Protein AF-A0A938GBJ4-F1 (afdb_monomer_lite)

Radius of gyration: 12.62 Å; chains: 1; bounding box: 27×40×30 Å

Sequence (82 aa):
MQNFQNLTELTDYVRKTLPQANAISHFKANDQANVIEFAWQSRNFVVKPTLEVMEMKGKSLFITGASMLMQTAFMKRNSNEK

Structure (mmCIF, N/CA/C/O backbone):
data_AF-A0A938GBJ4-F1
#
_entry.id   AF-A0A938GBJ4-F1
#
loop_
_atom_site.group_PDB
_atom_site.id
_atom_site.type_symbol
_atom_site.label_atom_id
_atom_site.label_alt_id
_atom_site.label_comp_id
_atom_site.label_asym_id
_atom_site.label_entity_id
_atom_site.label_seq_id
_atom_site.pdbx_PDB_ins_code
_atom_site.Cartn_x
_atom_site.Cartn_y
_atom_site.Cartn_z
_atom_site.occupancy
_atom_site.B_iso_or_equiv
_atom_site.auth_seq_id
_atom_site.auth_comp_id
_atom_site.auth_asym_id
_atom_site.auth_atom_id
_atom_site.pdbx_PDB_model_num
ATOM 1 N N . MET A 1 1 ? 18.313 -0.901 -4.989 1.00 50.84 1 MET A N 1
ATOM 2 C CA . MET A 1 1 ? 16.930 -0.739 -4.489 1.00 50.84 1 MET A CA 1
ATOM 3 C C . MET A 1 1 ? 16.154 0.022 -5.551 1.00 50.84 1 MET A C 1
ATOM 5 O O . MET A 1 1 ? 16.660 1.044 -5.996 1.00 50.84 1 MET A O 1
ATOM 9 N N . GLN A 1 2 ? 15.017 -0.496 -6.030 1.00 53.03 2 GLN A N 1
ATOM 10 C CA . GLN A 1 2 ? 14.133 0.287 -6.903 1.00 53.03 2 GLN A CA 1
ATOM 11 C C . GLN A 1 2 ? 13.571 1.448 -6.080 1.00 53.03 2 GLN A C 1
ATOM 13 O O . GLN A 1 2 ? 13.062 1.219 -4.988 1.00 53.03 2 GLN A O 1
ATOM 18 N N . ASN A 1 3 ? 13.712 2.669 -6.584 1.00 59.53 3 ASN A N 1
ATOM 19 C CA . ASN A 1 3 ? 13.123 3.860 -5.991 1.00 59.53 3 ASN A CA 1
ATOM 20 C C . ASN A 1 3 ? 12.187 4.443 -7.048 1.00 59.53 3 ASN A C 1
ATOM 22 O O . ASN A 1 3 ? 12.648 4.805 -8.132 1.00 59.53 3 ASN A O 1
ATOM 26 N N . PHE A 1 4 ? 10.885 4.430 -6.782 1.00 62.28 4 PHE A N 1
ATOM 27 C CA . PHE A 1 4 ? 9.893 4.914 -7.741 1.00 62.28 4 PHE A CA 1
ATOM 28 C C . PHE A 1 4 ? 9.941 6.440 -7.789 1.00 62.28 4 PHE A C 1
ATOM 30 O O . PHE A 1 4 ? 9.908 7.091 -6.746 1.00 62.28 4 PHE A O 1
ATOM 37 N N . GLN A 1 5 ? 10.051 7.017 -8.988 1.00 68.81 5 GLN A N 1
ATOM 38 C CA . GLN A 1 5 ? 10.160 8.472 -9.135 1.00 68.81 5 GLN A CA 1
ATOM 39 C C . GLN A 1 5 ? 8.800 9.169 -9.056 1.00 68.81 5 GLN A C 1
ATOM 41 O O . GLN A 1 5 ? 8.746 10.366 -8.782 1.00 68.81 5 GLN A O 1
ATOM 46 N N . ASN A 1 6 ? 7.702 8.434 -9.257 1.00 78.50 6 ASN A N 1
ATOM 47 C CA . ASN A 1 6 ? 6.351 8.957 -9.102 1.00 78.50 6 ASN A CA 1
ATOM 48 C C . ASN A 1 6 ? 5.392 7.920 -8.475 1.00 78.50 6 ASN A C 1
ATOM 50 O O . ASN A 1 6 ? 5.624 6.707 -8.509 1.00 78.50 6 ASN A O 1
ATOM 54 N N . LEU A 1 7 ? 4.291 8.408 -7.894 1.00 84.06 7 LEU A N 1
ATOM 55 C CA . LEU A 1 7 ? 3.283 7.571 -7.227 1.00 84.06 7 LEU A CA 1
ATOM 56 C C . LEU A 1 7 ? 2.447 6.726 -8.207 1.00 84.06 7 LEU A C 1
ATOM 58 O O . LEU A 1 7 ? 1.872 5.708 -7.811 1.00 84.06 7 LEU A O 1
ATOM 62 N N . THR A 1 8 ? 2.397 7.106 -9.484 1.00 84.12 8 THR A N 1
ATOM 63 C CA . THR A 1 8 ? 1.691 6.366 -10.540 1.00 84.12 8 THR A CA 1
ATOM 64 C C . THR A 1 8 ? 2.374 5.030 -10.830 1.00 84.12 8 THR A C 1
ATOM 66 O O . THR A 1 8 ? 1.736 3.981 -10.778 1.00 84.12 8 THR A O 1
ATOM 69 N N . GLU A 1 9 ? 3.689 5.040 -11.040 1.00 83.38 9 GLU A N 1
ATOM 70 C CA . GLU A 1 9 ? 4.505 3.845 -11.251 1.00 83.38 9 GLU A CA 1
ATOM 71 C C . GLU A 1 9 ? 4.470 2.931 -10.025 1.00 83.38 9 GLU A C 1
ATOM 73 O O . GLU A 1 9 ? 4.390 1.708 -10.159 1.00 83.38 9 GLU A O 1
ATOM 78 N N . LEU A 1 10 ? 4.476 3.520 -8.824 1.00 83.75 10 LEU A N 1
ATOM 79 C CA . LEU A 1 10 ? 4.329 2.778 -7.576 1.00 83.75 10 LEU A CA 1
ATOM 80 C C . LEU A 1 10 ? 2.958 2.087 -7.489 1.00 83.75 10 LEU A C 1
ATOM 82 O O . LEU A 1 10 ? 2.874 0.920 -7.107 1.00 83.75 10 LEU A O 1
ATOM 86 N N . THR A 1 11 ? 1.887 2.777 -7.883 1.00 84.38 11 THR A N 1
ATOM 87 C CA . THR A 1 11 ? 0.525 2.221 -7.926 1.00 84.38 11 THR A CA 1
ATOM 88 C C . THR A 1 11 ? 0.443 1.034 -8.883 1.00 84.38 11 THR A C 1
ATOM 90 O O . THR A 1 11 ? -0.046 -0.037 -8.507 1.00 84.38 11 THR A O 1
ATOM 93 N N . ASP A 1 12 ? 0.965 1.190 -10.101 1.00 84.62 12 ASP A N 1
ATOM 94 C CA . ASP A 1 12 ? 1.015 0.115 -11.092 1.00 84.62 12 ASP A CA 1
ATOM 95 C C . ASP A 1 12 ? 1.852 -1.067 -10.604 1.00 84.62 12 ASP A C 1
ATOM 97 O O . ASP A 1 12 ? 1.475 -2.227 -10.799 1.00 84.62 12 ASP A O 1
ATOM 101 N N . TYR A 1 13 ? 2.967 -0.791 -9.926 1.00 83.50 13 TYR A N 1
ATOM 102 C CA . TYR A 1 13 ? 3.803 -1.822 -9.330 1.00 83.50 13 TYR A CA 1
ATOM 103 C C . TYR A 1 13 ? 3.055 -2.612 -8.253 1.00 83.50 13 TYR A C 1
ATOM 105 O O . TYR A 1 13 ? 3.061 -3.844 -8.298 1.00 83.50 13 TYR A O 1
ATOM 113 N N . VAL A 1 14 ? 2.360 -1.948 -7.324 1.00 83.12 14 VAL A N 1
ATOM 114 C CA . VAL A 1 14 ? 1.567 -2.628 -6.287 1.00 83.12 14 VAL A CA 1
ATOM 115 C C . VAL A 1 14 ? 0.470 -3.492 -6.906 1.00 83.12 14 VAL A C 1
ATOM 117 O O . VAL A 1 14 ? 0.330 -4.656 -6.527 1.00 83.12 14 VAL A O 1
ATOM 120 N N . ARG A 1 15 ? -0.253 -2.975 -7.908 1.00 81.69 15 ARG A N 1
ATOM 121 C CA . ARG A 1 15 ? -1.296 -3.731 -8.625 1.00 81.69 15 ARG A CA 1
ATOM 122 C C . ARG A 1 15 ? -0.749 -4.965 -9.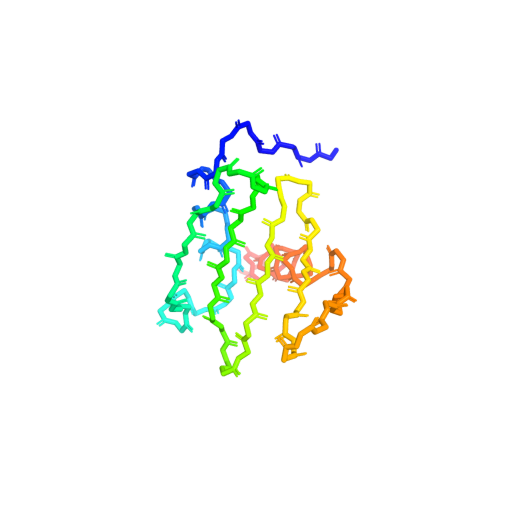338 1.00 81.69 15 ARG A C 1
ATOM 124 O O . ARG A 1 15 ? -1.388 -6.012 -9.322 1.00 81.69 15 ARG A O 1
ATOM 131 N N . LYS A 1 16 ? 0.428 -4.864 -9.961 1.00 80.56 16 LYS A N 1
ATOM 132 C CA . LYS A 1 16 ? 1.086 -5.999 -10.633 1.00 80.56 16 LYS A CA 1
ATOM 133 C C . LYS A 1 16 ? 1.634 -7.022 -9.642 1.00 80.56 16 LYS A C 1
ATOM 135 O O . LYS A 1 16 ? 1.673 -8.216 -9.957 1.00 80.56 16 LYS A O 1
ATOM 140 N N . THR A 1 17 ? 2.087 -6.554 -8.486 1.00 77.56 17 THR A N 1
ATOM 141 C CA . THR A 1 17 ? 2.808 -7.374 -7.515 1.00 77.56 17 THR A CA 1
ATOM 142 C C . THR A 1 17 ? 1.862 -8.167 -6.633 1.00 77.56 17 THR A C 1
ATOM 144 O O . THR A 1 17 ? 2.087 -9.359 -6.472 1.00 77.56 17 THR A O 1
ATOM 147 N N . LEU A 1 18 ? 0.798 -7.560 -6.100 1.00 74.94 18 LEU A N 1
ATOM 148 C CA . LEU A 1 18 ? -0.110 -8.270 -5.201 1.00 74.94 18 LEU A CA 1
ATOM 149 C C . LEU A 1 18 ? -0.933 -9.342 -5.939 1.00 74.94 18 LEU A C 1
ATOM 151 O O . LEU A 1 18 ? -1.350 -9.138 -7.086 1.00 74.94 18 LEU A O 1
ATOM 155 N N . PRO A 1 19 ? -1.191 -10.495 -5.295 1.00 64.38 19 PRO A N 1
ATOM 156 C CA . PRO A 1 19 ? -2.053 -11.511 -5.869 1.00 64.38 19 PRO A CA 1
ATOM 157 C C . PRO A 1 19 ? -3.492 -10.988 -5.861 1.00 64.38 19 PRO A C 1
ATOM 159 O O . PRO A 1 19 ? -3.937 -10.397 -4.878 1.00 64.38 19 PRO A O 1
ATOM 162 N N . GLN A 1 20 ? -4.222 -11.229 -6.952 1.00 67.69 20 GLN A N 1
ATOM 163 C CA . GLN A 1 20 ? -5.603 -10.770 -7.129 1.00 67.69 20 GLN A CA 1
ATOM 164 C C . GLN A 1 20 ? -5.726 -9.238 -7.059 1.00 67.69 20 GLN A C 1
ATOM 166 O O . GLN A 1 20 ? -6.322 -8.695 -6.136 1.00 67.69 20 GLN A O 1
ATOM 171 N N . ALA A 1 21 ? -5.213 -8.528 -8.070 1.00 61.84 21 ALA A N 1
ATOM 172 C CA . ALA A 1 21 ? -5.322 -7.065 -8.175 1.00 61.84 21 ALA A CA 1
ATOM 173 C C . ALA A 1 21 ? -6.762 -6.534 -7.987 1.00 61.84 21 ALA A C 1
ATOM 175 O O . ALA A 1 21 ? -6.955 -5.439 -7.467 1.00 61.84 21 ALA A O 1
ATOM 176 N N . ASN A 1 22 ? -7.767 -7.343 -8.340 1.00 67.88 22 ASN A N 1
ATOM 177 C CA . ASN A 1 22 ? -9.192 -7.040 -8.167 1.00 67.88 22 ASN A CA 1
ATOM 178 C C . ASN A 1 22 ? -9.642 -6.991 -6.693 1.00 67.88 22 ASN A C 1
ATOM 180 O O . ASN A 1 22 ? -10.698 -6.445 -6.399 1.00 67.88 22 ASN A O 1
ATOM 184 N N . ALA A 1 23 ? -8.867 -7.567 -5.770 1.00 72.12 23 ALA A N 1
ATOM 185 C CA . ALA A 1 23 ? -9.116 -7.525 -4.330 1.00 72.12 23 ALA A CA 1
ATOM 186 C C . ALA A 1 23 ? -8.524 -6.271 -3.664 1.00 72.12 23 ALA A C 1
ATOM 188 O O . A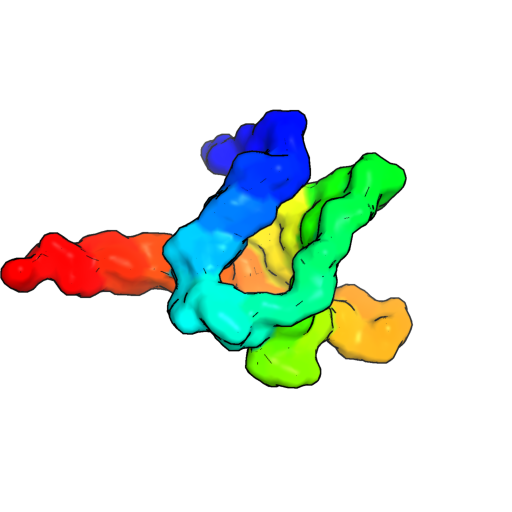LA A 1 23 ? -8.675 -6.089 -2.454 1.00 72.12 23 ALA A O 1
ATOM 189 N N . ILE A 1 24 ? -7.824 -5.428 -4.431 1.00 81.56 24 ILE A N 1
ATOM 190 C CA . ILE A 1 24 ? -7.306 -4.155 -3.945 1.00 81.56 24 ILE A CA 1
ATOM 191 C C . ILE A 1 24 ? -8.355 -3.074 -4.198 1.00 81.56 24 ILE A C 1
ATOM 193 O O . ILE A 1 24 ? -8.846 -2.908 -5.313 1.00 81.56 24 ILE A O 1
ATOM 197 N N . SER A 1 25 ? -8.686 -2.315 -3.163 1.00 83.00 25 SER A N 1
ATOM 198 C CA . SER A 1 25 ? -9.692 -1.254 -3.206 1.00 83.00 25 SER A CA 1
ATOM 199 C C . SER A 1 25 ? -9.154 0.026 -2.572 1.00 83.00 25 SER A C 1
ATOM 201 O O . SER A 1 25 ? -8.095 0.025 -1.950 1.00 83.00 25 SER A O 1
ATOM 203 N N . HIS A 1 26 ? -9.865 1.138 -2.767 1.00 85.62 26 HIS A N 1
ATOM 204 C CA . HIS A 1 26 ? -9.565 2.429 -2.131 1.00 85.62 26 HIS A CA 1
ATOM 205 C C . HIS A 1 26 ? -8.125 2.926 -2.348 1.00 85.62 26 HIS A C 1
ATOM 207 O O . HIS A 1 26 ? -7.518 3.493 -1.444 1.00 85.62 26 HIS A O 1
ATOM 213 N N . PHE A 1 27 ? -7.580 2.721 -3.552 1.00 86.75 27 PHE A N 1
ATOM 214 C CA . PHE A 1 2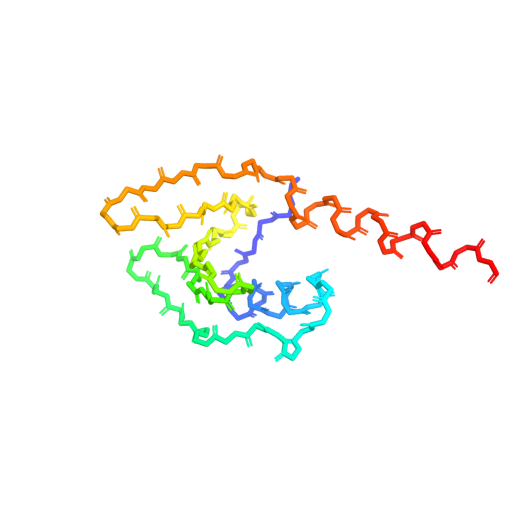7 ? -6.295 3.304 -3.926 1.00 86.75 27 PHE A CA 1
ATOM 215 C C . PHE A 1 27 ? -6.368 4.829 -3.869 1.00 86.75 27 PHE A C 1
ATOM 217 O O . PHE A 1 27 ? -7.157 5.442 -4.590 1.00 86.75 27 PHE A O 1
ATOM 224 N N . LYS A 1 28 ? -5.514 5.432 -3.047 1.00 90.38 28 LYS A N 1
ATOM 225 C CA . LYS A 1 28 ? -5.389 6.878 -2.905 1.00 90.38 28 LYS A CA 1
ATOM 226 C C . LYS A 1 28 ? -3.915 7.261 -2.871 1.00 90.38 28 LYS A C 1
ATOM 228 O O . LYS A 1 28 ? -3.173 6.802 -2.009 1.00 90.38 28 LYS A O 1
ATOM 233 N N . ALA A 1 29 ? -3.496 8.108 -3.803 1.00 88.50 29 ALA A N 1
ATOM 234 C CA . ALA A 1 29 ? -2.194 8.755 -3.729 1.00 88.50 29 ALA A CA 1
ATOM 235 C C . ALA A 1 29 ? -2.259 9.914 -2.725 1.00 88.50 29 ALA A C 1
ATOM 237 O O . ALA A 1 29 ? -3.244 10.655 -2.679 1.00 88.50 29 ALA A O 1
ATOM 238 N N . ASN A 1 30 ? -1.221 10.048 -1.908 1.00 88.88 30 ASN A N 1
ATOM 239 C CA . ASN A 1 30 ? -1.056 11.142 -0.969 1.00 88.88 30 ASN A CA 1
ATOM 240 C C . ASN A 1 30 ? 0.282 11.825 -1.256 1.00 88.88 30 ASN A C 1
ATOM 242 O O . ASN A 1 30 ? 1.322 11.421 -0.735 1.00 88.88 30 ASN A O 1
ATOM 246 N N . ASP A 1 31 ? 0.243 12.856 -2.100 1.00 86.19 31 ASP A N 1
ATOM 247 C CA . ASP A 1 31 ? 1.434 13.592 -2.535 1.00 86.19 31 ASP A CA 1
ATOM 248 C C . ASP A 1 31 ? 2.122 14.332 -1.380 1.00 86.19 31 ASP A C 1
ATOM 250 O O . ASP A 1 31 ? 3.341 14.480 -1.380 1.00 86.19 31 ASP A O 1
ATOM 254 N N . GLN A 1 32 ? 1.368 14.747 -0.354 1.00 85.94 32 GLN A N 1
ATOM 255 C CA . GLN A 1 32 ? 1.922 15.445 0.813 1.00 85.94 32 GLN A CA 1
ATOM 256 C C . GLN A 1 32 ? 2.818 14.533 1.653 1.00 85.94 32 GLN A C 1
ATOM 258 O O . GLN A 1 32 ? 3.881 14.947 2.108 1.00 85.94 32 GLN A O 1
ATOM 263 N N . ALA A 1 33 ? 2.387 13.288 1.859 1.00 84.94 33 ALA A N 1
ATOM 264 C CA . ALA A 1 33 ? 3.158 12.279 2.578 1.00 84.94 33 ALA A CA 1
ATOM 265 C C . ALA A 1 33 ? 4.067 11.447 1.653 1.00 84.94 33 ALA A C 1
ATOM 267 O O . ALA A 1 33 ? 4.853 10.639 2.146 1.00 84.94 33 ALA A O 1
ATOM 268 N N . ASN A 1 34 ? 3.970 11.649 0.334 1.00 88.25 34 ASN A N 1
ATOM 269 C CA . ASN A 1 34 ? 4.638 10.875 -0.709 1.00 88.25 34 ASN A CA 1
ATOM 270 C C . ASN A 1 34 ? 4.434 9.357 -0.541 1.00 88.25 34 ASN A C 1
ATOM 272 O O . ASN A 1 34 ? 5.391 8.583 -0.477 1.00 88.25 34 ASN A O 1
ATOM 276 N N . VAL A 1 35 ? 3.173 8.934 -0.420 1.00 89.56 35 VAL A N 1
ATOM 277 C CA . VAL A 1 35 ? 2.775 7.526 -0.251 1.00 89.56 35 VAL A CA 1
ATOM 278 C C . VAL A 1 35 ? 1.545 7.187 -1.080 1.00 89.56 35 VAL A C 1
ATOM 280 O O . VAL A 1 35 ? 0.793 8.063 -1.506 1.00 89.56 35 VAL A O 1
ATOM 283 N N . ILE A 1 36 ? 1.308 5.892 -1.261 1.00 91.19 36 ILE A N 1
ATOM 284 C CA . ILE A 1 36 ? 0.019 5.363 -1.705 1.00 91.19 36 ILE A CA 1
ATOM 285 C C . ILE A 1 36 ? -0.661 4.642 -0.547 1.00 91.19 36 ILE A C 1
ATOM 287 O O . ILE A 1 36 ? -0.021 3.920 0.214 1.00 91.19 36 ILE A O 1
ATOM 291 N N . GLU A 1 37 ? -1.965 4.821 -0.434 1.00 91.25 37 GLU A N 1
ATOM 292 C CA . GLU A 1 37 ? -2.829 4.145 0.523 1.00 91.25 37 GLU A CA 1
ATOM 293 C C . GLU A 1 37 ? -3.752 3.202 -0.255 1.00 91.25 37 GLU A C 1
ATOM 295 O O . GLU A 1 37 ? -4.241 3.560 -1.328 1.00 91.25 37 GLU A O 1
ATOM 300 N N . PHE A 1 38 ? -3.983 1.990 0.243 1.00 90.12 38 PHE A N 1
ATOM 301 C CA . PHE A 1 38 ? -4.956 1.067 -0.346 1.00 90.12 38 PHE A CA 1
ATOM 302 C C . PHE A 1 38 ? -5.500 0.084 0.686 1.00 90.12 38 PHE A C 1
ATOM 304 O O . PHE A 1 38 ? -4.876 -0.174 1.713 1.00 90.12 38 PHE A O 1
ATOM 311 N N . ALA A 1 39 ? -6.648 -0.514 0.387 1.00 88.31 39 ALA A N 1
ATOM 312 C CA . ALA A 1 39 ? -7.239 -1.585 1.170 1.00 88.31 39 ALA A CA 1
ATOM 313 C C . ALA A 1 39 ? -7.086 -2.937 0.461 1.00 88.31 39 ALA A C 1
ATOM 315 O O . ALA A 1 39 ? -7.367 -3.062 -0.731 1.00 88.31 39 ALA A O 1
ATOM 316 N N . TRP A 1 40 ? -6.663 -3.964 1.197 1.00 86.12 40 TRP A N 1
ATOM 317 C CA . TRP A 1 40 ? -6.530 -5.340 0.716 1.00 86.12 40 TRP A CA 1
ATOM 318 C C . TRP A 1 40 ? -6.888 -6.320 1.838 1.00 86.12 40 TRP A C 1
ATOM 320 O O . TRP A 1 40 ? -6.446 -6.149 2.971 1.00 86.12 40 TRP A O 1
ATOM 330 N N . GLN A 1 41 ? -7.717 -7.329 1.545 1.00 82.88 41 GLN A N 1
ATOM 331 C CA . GLN A 1 41 ? -8.182 -8.329 2.529 1.00 82.88 41 GLN A CA 1
ATOM 332 C C . GLN A 1 41 ? -8.710 -7.715 3.847 1.00 82.88 41 GLN A C 1
ATOM 334 O O . GLN A 1 41 ? -8.341 -8.141 4.942 1.00 82.88 41 GLN A O 1
ATOM 339 N N . SER A 1 42 ? -9.557 -6.683 3.745 1.00 82.62 42 SER A N 1
ATOM 340 C CA . SER A 1 42 ? -10.129 -5.947 4.890 1.00 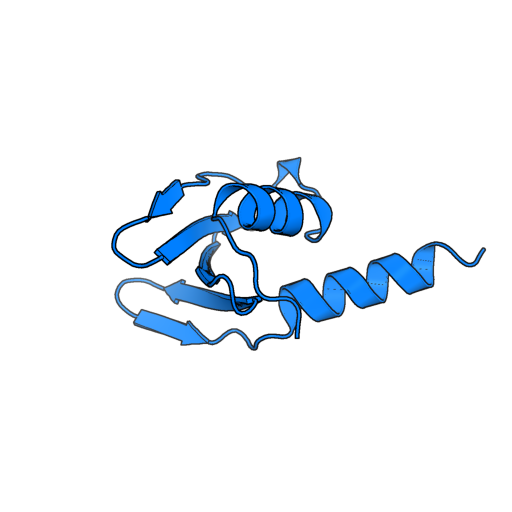82.62 42 SER A CA 1
ATOM 341 C C . SER A 1 42 ? -9.105 -5.234 5.790 1.00 82.62 42 SER A C 1
ATOM 343 O O . SER A 1 42 ? -9.413 -4.894 6.931 1.00 82.62 42 SER A O 1
ATOM 345 N N . ARG A 1 43 ? -7.890 -4.988 5.287 1.00 85.25 43 ARG A N 1
ATOM 346 C CA . ARG A 1 43 ? -6.823 -4.240 5.966 1.00 85.25 43 ARG A CA 1
ATOM 347 C C . ARG A 1 43 ? -6.405 -3.045 5.127 1.00 85.25 43 ARG A C 1
ATOM 349 O O . ARG A 1 43 ? -6.471 -3.102 3.902 1.00 85.25 43 ARG A O 1
ATOM 356 N N . ASN A 1 44 ? -5.956 -1.984 5.785 1.00 89.00 44 ASN A N 1
ATOM 357 C CA . ASN A 1 44 ? -5.466 -0.783 5.120 1.00 89.00 44 ASN A CA 1
ATOM 358 C C . ASN A 1 44 ? -3.942 -0.778 5.127 1.00 89.00 44 ASN A C 1
ATOM 360 O O . ASN A 1 44 ? -3.326 -1.065 6.151 1.00 89.00 44 ASN A O 1
ATOM 364 N N . PHE A 1 45 ? -3.346 -0.418 4.003 1.00 89.12 45 PHE A N 1
ATOM 365 C CA . PHE A 1 45 ? -1.909 -0.388 3.808 1.00 89.12 45 PHE A CA 1
ATOM 366 C C . PHE A 1 45 ? -1.466 0.966 3.276 1.00 89.12 45 PHE A C 1
ATOM 368 O O . PHE A 1 45 ? -2.198 1.635 2.549 1.00 89.12 45 PHE A O 1
ATOM 375 N N . VAL A 1 46 ? -0.239 1.328 3.626 1.00 90.06 46 VAL A N 1
ATOM 376 C CA . VAL A 1 46 ? 0.498 2.475 3.110 1.00 90.06 46 VAL A CA 1
ATOM 377 C C . VAL A 1 46 ? 1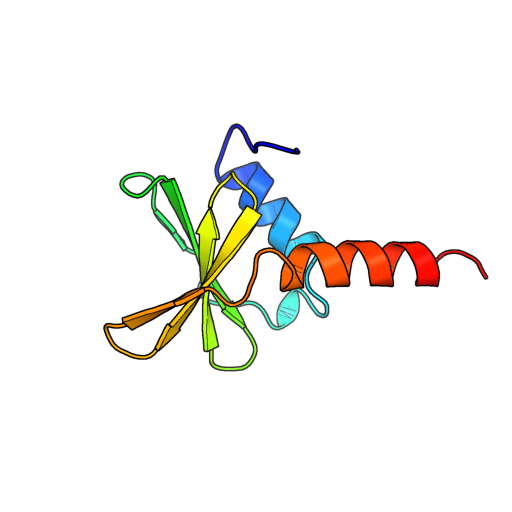.785 1.960 2.500 1.00 90.06 46 VAL A C 1
ATOM 379 O O . VAL A 1 46 ? 2.475 1.142 3.113 1.00 90.06 46 VAL A O 1
ATOM 382 N N . VAL A 1 47 ? 2.121 2.437 1.308 1.00 88.56 47 VAL A N 1
ATOM 383 C CA . VAL A 1 47 ? 3.371 2.087 0.637 1.00 88.56 47 VAL A CA 1
ATOM 384 C C . VAL A 1 47 ? 4.113 3.343 0.231 1.00 88.56 47 VAL A C 1
ATOM 386 O O . VAL A 1 47 ? 3.550 4.250 -0.381 1.00 88.56 47 VAL A O 1
ATOM 389 N N . LYS A 1 48 ? 5.396 3.380 0.582 1.00 87.88 48 LYS A N 1
ATOM 390 C CA . LYS A 1 48 ? 6.326 4.434 0.177 1.00 87.88 48 LYS A CA 1
ATOM 391 C C . LYS A 1 48 ? 6.995 4.096 -1.163 1.00 87.88 48 LYS A C 1
ATOM 393 O O . LYS A 1 48 ? 7.129 2.917 -1.493 1.00 87.88 48 LYS A O 1
ATOM 398 N N . PRO A 1 49 ? 7.531 5.090 -1.889 1.00 85.06 49 PRO A N 1
ATOM 399 C CA . PRO A 1 49 ? 8.377 4.873 -3.067 1.00 85.06 49 PRO A CA 1
ATOM 400 C C . PRO A 1 49 ? 9.611 3.994 -2.820 1.00 85.06 49 PRO A C 1
ATOM 402 O O . PRO A 1 49 ? 10.101 3.350 -3.744 1.00 85.06 49 PRO A O 1
ATOM 405 N N . THR A 1 50 ? 10.065 3.908 -1.565 1.00 82.75 50 THR A N 1
ATOM 406 C CA . THR A 1 50 ? 11.115 2.991 -1.086 1.00 82.75 50 THR A CA 1
ATOM 407 C C . THR A 1 50 ? 10.663 1.529 -0.988 1.00 82.75 50 THR A C 1
ATOM 409 O O . THR A 1 50 ? 11.450 0.681 -0.575 1.00 82.75 50 THR A O 1
ATOM 412 N N . LEU A 1 51 ? 9.409 1.224 -1.346 1.00 79.50 51 LEU A N 1
ATOM 413 C CA . LEU A 1 51 ? 8.742 -0.075 -1.196 1.00 79.50 51 LEU A CA 1
ATOM 414 C C . LEU A 1 51 ? 8.521 -0.530 0.252 1.00 79.50 51 LEU A C 1
ATOM 416 O O . LEU A 1 51 ? 8.154 -1.680 0.501 1.00 79.50 51 LEU A O 1
ATOM 420 N N . GLU A 1 52 ? 8.688 0.367 1.220 1.00 81.81 52 GLU A N 1
ATOM 421 C CA . GLU A 1 52 ? 8.273 0.101 2.592 1.00 81.81 52 GLU A CA 1
ATOM 422 C C . GLU A 1 52 ? 6.746 0.024 2.664 1.00 81.81 52 GLU A C 1
ATOM 424 O O . GLU A 1 52 ? 6.055 0.965 2.271 1.00 81.81 52 GLU A O 1
ATOM 429 N N . VAL A 1 53 ? 6.237 -1.095 3.185 1.00 84.19 53 VAL A N 1
ATOM 430 C CA . VAL A 1 53 ? 4.806 -1.358 3.368 1.00 84.19 53 VAL A CA 1
ATOM 431 C C . VAL A 1 53 ? 4.468 -1.304 4.852 1.00 84.19 53 VAL A C 1
ATOM 433 O O . VAL A 1 53 ? 5.121 -1.954 5.673 1.00 84.19 53 VAL A O 1
ATOM 436 N N . MET A 1 54 ? 3.430 -0.549 5.190 1.00 86.94 54 MET A N 1
ATOM 437 C CA . MET A 1 54 ? 2.924 -0.397 6.550 1.00 86.94 54 MET A CA 1
ATOM 438 C C . MET A 1 54 ? 1.430 -0.714 6.570 1.00 86.94 54 MET A C 1
ATOM 440 O O . MET A 1 54 ? 0.695 -0.241 5.714 1.00 86.94 54 MET A O 1
ATOM 444 N N . GLU A 1 55 ? 0.965 -1.491 7.542 1.00 87.19 55 GLU A N 1
ATOM 445 C CA . GLU A 1 55 ? -0.459 -1.720 7.795 1.00 87.19 55 GLU A CA 1
ATOM 446 C C . GLU A 1 55 ? -0.985 -0.661 8.772 1.00 87.19 55 GLU A C 1
ATOM 448 O O . GLU A 1 55 ? -0.410 -0.437 9.841 1.00 87.19 55 GLU A O 1
ATOM 453 N N . MET A 1 56 ? -2.097 -0.019 8.424 1.00 85.12 56 MET A N 1
ATOM 454 C CA . MET A 1 56 ? -2.807 0.903 9.305 1.00 85.12 56 MET A CA 1
ATOM 455 C C . MET A 1 56 ? -3.850 0.139 10.120 1.00 85.12 56 MET A C 1
ATOM 457 O O . MET A 1 56 ? -4.798 -0.419 9.561 1.00 85.12 56 MET A O 1
ATOM 461 N N . LYS A 1 57 ? -3.722 0.163 11.451 1.00 82.88 57 LYS A N 1
ATOM 462 C CA . LYS A 1 57 ? -4.752 -0.332 12.379 1.00 82.88 57 LYS A CA 1
ATOM 463 C C . LYS A 1 57 ? -5.174 0.799 13.311 1.00 82.88 57 LYS A C 1
ATOM 465 O O . LYS A 1 57 ? -4.434 1.193 14.213 1.00 82.88 57 LYS A O 1
ATOM 470 N N . GLY A 1 58 ? -6.371 1.339 13.089 1.00 79.69 58 GLY A N 1
ATOM 471 C CA . GLY A 1 58 ? -6.860 2.504 13.827 1.00 79.69 58 GLY A CA 1
ATOM 472 C C . GLY A 1 58 ? -5.974 3.731 13.585 1.00 79.69 58 GLY A C 1
ATOM 473 O O . GLY A 1 58 ? -5.830 4.167 12.449 1.00 79.69 58 GLY A O 1
ATOM 474 N N . LYS A 1 59 ? -5.377 4.277 14.654 1.00 77.69 59 LYS A N 1
ATOM 475 C CA . LYS A 1 59 ? -4.443 5.422 14.601 1.00 77.69 59 LYS A CA 1
ATOM 476 C C . LYS A 1 59 ? -2.963 5.009 14.596 1.00 77.69 59 LYS A C 1
ATOM 478 O O . LYS A 1 59 ? -2.092 5.868 14.700 1.00 77.69 59 LYS A O 1
ATOM 483 N N . SER A 1 60 ? -2.675 3.712 14.518 1.00 77.00 60 SER A N 1
ATOM 484 C CA . SER A 1 60 ? -1.321 3.168 14.631 1.00 77.00 60 SER A CA 1
ATOM 485 C C . SER A 1 60 ? -0.847 2.584 13.301 1.00 77.00 60 SER A C 1
ATOM 487 O O . SER A 1 60 ? -1.603 1.901 12.604 1.00 77.00 60 SER A O 1
ATOM 489 N N . LEU A 1 61 ? 0.421 2.839 12.971 1.00 78.44 61 LEU A N 1
ATOM 490 C CA . LEU A 1 61 ? 1.117 2.267 11.819 1.00 78.44 61 LEU A CA 1
ATOM 491 C C . LEU A 1 61 ? 1.967 1.084 12.276 1.00 78.44 61 LEU A C 1
ATOM 493 O O . LEU A 1 61 ? 2.818 1.226 13.153 1.00 78.44 61 LEU A O 1
ATOM 497 N N . PHE A 1 62 ? 1.752 -0.072 11.662 1.00 78.19 62 PHE A N 1
ATOM 498 C CA . PHE A 1 62 ? 2.529 -1.279 11.900 1.00 78.19 62 PHE A CA 1
ATOM 499 C C . PHE A 1 62 ? 3.371 -1.562 10.665 1.00 78.19 62 PHE A C 1
ATOM 501 O O . PHE A 1 62 ? 2.837 -1.773 9.580 1.00 78.19 62 PHE A O 1
ATOM 508 N N . ILE A 1 63 ? 4.694 -1.578 10.808 1.00 72.12 63 ILE A N 1
ATOM 509 C CA . ILE A 1 63 ? 5.580 -1.964 9.708 1.00 72.12 63 ILE A CA 1
ATOM 510 C C . ILE A 1 63 ? 5.376 -3.463 9.473 1.00 72.12 63 ILE A C 1
ATOM 512 O O . ILE A 1 63 ? 5.852 -4.287 10.248 1.00 72.12 63 ILE A O 1
ATOM 516 N N . THR A 1 64 ? 4.685 -3.836 8.397 1.00 65.56 64 THR A N 1
ATOM 517 C CA . THR A 1 64 ? 4.447 -5.247 8.028 1.00 65.56 64 THR A CA 1
ATOM 518 C C . THR A 1 64 ? 5.653 -5.894 7.344 1.00 65.56 64 THR A C 1
ATOM 520 O O . THR A 1 64 ? 5.544 -6.926 6.687 1.00 65.56 64 THR A O 1
ATOM 523 N N . GLY A 1 65 ? 6.827 -5.285 7.517 1.00 55.38 65 GLY A N 1
ATOM 524 C CA . GLY A 1 65 ? 8.065 -5.614 6.833 1.00 55.38 65 GLY A CA 1
ATOM 525 C C . GLY A 1 65 ? 8.029 -5.188 5.366 1.00 55.38 65 GLY A C 1
ATOM 526 O O . GLY A 1 65 ? 7.018 -5.325 4.679 1.00 55.38 65 GLY A O 1
ATOM 527 N N . ALA A 1 66 ? 9.182 -4.768 4.842 1.00 53.72 66 ALA A N 1
ATOM 528 C CA . ALA A 1 66 ? 9.456 -4.525 3.416 1.00 53.72 66 ALA A CA 1
ATOM 529 C C . ALA A 1 66 ? 9.249 -5.766 2.507 1.00 53.72 66 ALA A C 1
ATOM 531 O O . ALA A 1 66 ? 9.702 -5.826 1.368 1.00 53.72 66 ALA A O 1
ATOM 532 N N . SER A 1 67 ? 8.604 -6.804 3.031 1.00 57.03 67 SER A N 1
ATOM 533 C CA . SER A 1 67 ? 8.676 -8.167 2.559 1.00 57.03 67 SER A CA 1
ATOM 534 C C . SER A 1 67 ? 7.389 -8.611 1.882 1.00 57.03 67 SER A C 1
ATOM 536 O O . SER A 1 67 ? 7.463 -9.489 1.056 1.00 57.03 67 SER A O 1
ATOM 538 N N . MET A 1 68 ? 6.217 -8.017 2.110 1.00 62.50 68 MET A N 1
ATOM 539 C CA . MET A 1 68 ? 4.996 -8.570 1.499 1.00 62.50 68 MET A CA 1
ATOM 540 C C . MET A 1 68 ? 4.953 -8.376 -0.031 1.00 62.50 68 MET A C 1
ATOM 542 O O . MET A 1 68 ? 4.717 -9.329 -0.773 1.00 62.50 68 MET A O 1
ATOM 546 N N . LEU A 1 69 ? 5.276 -7.173 -0.525 1.00 63.38 69 LEU A N 1
ATOM 547 C CA . LEU A 1 69 ? 5.410 -6.919 -1.967 1.00 63.38 69 LEU A CA 1
ATOM 548 C C . LEU A 1 69 ? 6.630 -7.640 -2.554 1.00 63.38 69 LEU A C 1
ATOM 550 O O . LEU A 1 69 ? 6.515 -8.296 -3.584 1.00 63.38 69 LEU A O 1
ATOM 554 N N . MET A 1 70 ? 7.776 -7.598 -1.870 1.00 61.38 70 MET A N 1
ATOM 555 C CA . MET A 1 70 ? 8.992 -8.282 -2.324 1.00 61.38 70 MET A CA 1
ATOM 556 C C . MET A 1 70 ? 8.826 -9.810 -2.357 1.00 61.38 70 MET A C 1
ATOM 558 O O . MET A 1 70 ? 9.127 -10.425 -3.373 1.00 61.38 70 MET A O 1
ATOM 562 N N . GLN A 1 71 ? 8.299 -10.433 -1.298 1.00 61.31 71 GLN A N 1
ATOM 563 C CA . GLN A 1 71 ? 7.975 -11.865 -1.239 1.00 61.31 71 GLN A CA 1
ATOM 564 C C . GLN A 1 71 ? 7.000 -12.235 -2.348 1.00 61.31 71 GLN A C 1
ATOM 566 O O . GLN A 1 71 ? 7.232 -13.226 -3.030 1.00 61.31 71 GLN A O 1
ATOM 571 N N . THR A 1 72 ? 5.956 -11.432 -2.586 1.00 60.12 72 THR A N 1
ATOM 572 C CA . THR A 1 72 ? 5.013 -11.733 -3.670 1.00 60.12 72 THR A CA 1
ATOM 573 C C . THR A 1 72 ? 5.688 -11.628 -5.040 1.00 60.12 72 THR A C 1
ATOM 575 O O . THR A 1 72 ? 5.503 -12.510 -5.875 1.00 60.12 72 THR A O 1
ATOM 578 N N . ALA A 1 73 ? 6.535 -10.618 -5.268 1.00 58.47 73 ALA A N 1
ATOM 579 C CA . ALA A 1 73 ? 7.314 -10.494 -6.500 1.00 58.47 73 ALA A CA 1
ATOM 580 C C . ALA A 1 73 ? 8.271 -11.686 -6.710 1.00 58.47 73 ALA A C 1
ATOM 582 O O . ALA A 1 73 ? 8.383 -12.194 -7.829 1.00 58.47 73 ALA A O 1
ATOM 583 N N . PHE A 1 74 ? 8.922 -12.174 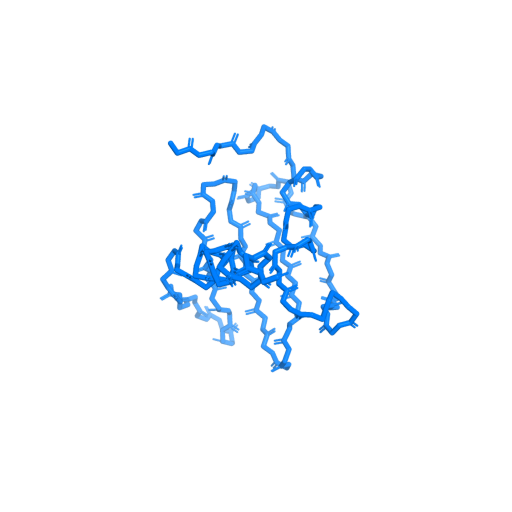-5.647 1.00 59.69 74 PHE A N 1
ATOM 584 C CA . PHE A 1 74 ? 9.773 -13.367 -5.696 1.00 59.69 74 PHE A CA 1
ATOM 585 C C . PHE A 1 74 ? 8.968 -14.656 -5.929 1.00 59.69 74 PHE A C 1
ATOM 587 O O . PHE A 1 74 ? 9.350 -15.464 -6.773 1.00 59.69 74 PHE A O 1
ATOM 594 N N . MET A 1 75 ? 7.822 -14.832 -5.265 1.00 59.81 75 MET A N 1
ATOM 595 C CA . MET A 1 75 ? 6.936 -15.987 -5.468 1.00 59.81 75 MET A CA 1
ATOM 596 C C . MET A 1 75 ? 6.374 -16.046 -6.897 1.00 59.81 75 MET A C 1
ATOM 598 O O . MET A 1 75 ? 6.271 -17.126 -7.482 1.00 59.81 75 MET A O 1
ATOM 602 N N . LYS A 1 76 ? 6.051 -14.888 -7.491 1.00 55.28 76 LYS A N 1
ATOM 603 C CA . LYS A 1 76 ? 5.567 -14.796 -8.877 1.00 55.28 76 LYS A CA 1
ATOM 604 C C . LYS A 1 76 ? 6.652 -15.159 -9.896 1.00 55.28 76 LYS A C 1
ATOM 606 O O . LYS A 1 76 ? 6.332 -15.778 -10.905 1.00 55.28 76 LYS A O 1
ATOM 611 N N . ARG A 1 77 ? 7.921 -14.815 -9.630 1.00 52.47 77 ARG A N 1
ATOM 612 C CA . ARG A 1 77 ? 9.064 -15.200 -10.480 1.00 52.47 77 ARG A CA 1
ATOM 613 C C . ARG A 1 77 ? 9.282 -16.714 -10.515 1.00 52.47 77 ARG A C 1
ATOM 615 O O . ARG A 1 77 ? 9.405 -17.256 -11.604 1.00 52.47 77 ARG A O 1
ATOM 622 N N . ASN A 1 78 ? 9.218 -17.396 -9.371 1.00 50.25 78 ASN A N 1
ATOM 623 C CA . ASN A 1 78 ? 9.400 -18.855 -9.320 1.00 50.25 78 ASN A CA 1
ATOM 624 C C . ASN A 1 78 ? 8.218 -19.656 -9.895 1.00 50.25 78 ASN A C 1
ATOM 626 O O . ASN A 1 78 ? 8.363 -20.839 -10.180 1.00 50.25 78 ASN A O 1
ATOM 630 N N . SER A 1 79 ? 7.038 -19.049 -10.060 1.00 49.97 79 SER A N 1
ATOM 631 C CA . SER A 1 79 ? 5.875 -19.743 -10.641 1.00 49.97 79 SER A CA 1
ATOM 632 C C . SER A 1 79 ? 5.892 -19.784 -12.173 1.00 49.97 79 SER A C 1
ATOM 634 O O . SER A 1 79 ? 5.088 -20.501 -12.758 1.00 49.97 79 SER A O 1
ATOM 636 N N . ASN A 1 80 ? 6.787 -19.031 -12.821 1.00 46.34 80 ASN A N 1
ATOM 637 C CA . ASN A 1 80 ? 6.876 -18.933 -14.281 1.00 46.34 80 ASN A CA 1
ATOM 638 C C . ASN A 1 80 ? 7.988 -19.821 -14.886 1.00 46.34 80 ASN A C 1
ATOM 640 O O . ASN A 1 80 ? 8.302 -19.671 -16.063 1.00 46.34 80 ASN A O 1
ATOM 644 N N . GLU A 1 81 ? 8.582 -20.723 -14.091 1.00 41.09 81 GLU A N 1
ATOM 645 C CA . GLU A 1 81 ? 9.591 -21.718 -14.507 1.00 41.09 81 GLU A CA 1
ATOM 646 C C . GLU A 1 81 ? 9.009 -23.148 -14.577 1.00 41.09 81 GLU A C 1
ATOM 648 O O . GLU A 1 81 ? 9.571 -24.093 -14.021 1.00 41.09 81 GLU A O 1
ATOM 653 N N . LYS A 1 82 ? 7.865 -23.330 -15.245 1.00 41.66 82 LYS A N 1
ATOM 654 C CA . LYS A 1 82 ? 7.365 -24.663 -15.618 1.00 41.66 82 LYS A CA 1
ATOM 655 C C . LYS A 1 82 ? 6.963 -24.728 -17.078 1.00 41.66 82 LYS A C 1
ATOM 657 O O . LYS A 1 82 ? 6.290 -23.779 -17.532 1.00 41.66 82 LYS A O 1
#

Foldseek 3Di:
DQQDPAVVVVLVLQCVQDPPSVQKADWDQDVPVQWIWIDHPNWIWIAHSVLFIWTDDPPDTHRPDSCPSVVSNVVVVVVPPD

Secondary structure (DSSP, 8-state):
----SSHHHHHHHHHHHSS-GGGEEEEEEETTTTEEEEEETTEEEEE-TT--EEEEETTEEEE--THHHHHHHHHHHHTT--

pLDDT: mean 74.98, std 13.75, range [41.09, 91.25]